Protein AF-A0A2L2Z2P4-F1 (afdb_monomer_lite)

Secondary structure (DSSP, 8-state):
--HHHHHHHHHHHHHHHH---S--TT--HHHHHHHHHHHHHHH--TT--PPPPPB-TTSPBPSEEE--BTTB-S-EEEPPP-

Organism: Parasteatoda tepidariorum (NCBI:txid114398)

pLDDT: mean 81.45, std 10.47, range [58.03, 94.12]

Radius of gyration: 17.13 Å; chains: 1; bounding box: 38×33×48 Å

Structure (mmCIF, N/CA/C/O backbone):
data_AF-A0A2L2Z2P4-F1
#
_entry.id   AF-A0A2L2Z2P4-F1
#
loop_
_atom_site.group_PDB
_atom_site.id
_atom_site.type_symbol
_atom_site.label_atom_id
_atom_site.label_alt_id
_atom_site.label_comp_id
_atom_site.label_asym_id
_atom_site.label_entity_id
_atom_site.label_seq_id
_atom_site.pdbx_PDB_ins_code
_atom_site.Cartn_x
_atom_site.Cartn_y
_atom_site.Cartn_z
_atom_site.occupancy
_atom_site.B_iso_or_equiv
_atom_site.auth_seq_id
_atom_site.auth_comp_id
_atom_site.auth_asym_id
_atom_site.auth_atom_id
_atom_site.pdbx_PDB_model_num
ATOM 1 N N . MET A 1 1 ? 24.896 -20.972 32.871 1.00 60.09 1 MET A N 1
ATOM 2 C CA . MET A 1 1 ? 24.163 -20.002 32.026 1.00 60.09 1 MET A CA 1
ATOM 3 C C . MET A 1 1 ? 24.467 -20.290 30.571 1.00 60.09 1 MET A C 1
ATOM 5 O O . MET A 1 1 ? 25.634 -20.315 30.202 1.00 60.09 1 MET A O 1
ATOM 9 N N . ASN A 1 2 ? 23.442 -20.569 29.769 1.00 78.44 2 ASN A N 1
ATOM 10 C CA . ASN A 1 2 ? 23.610 -20.936 28.366 1.00 78.44 2 ASN A CA 1
ATOM 11 C C . ASN A 1 2 ? 23.691 -19.658 27.509 1.00 78.44 2 ASN A C 1
ATOM 13 O O . ASN A 1 2 ? 22.700 -19.224 26.927 1.00 78.44 2 ASN A O 1
ATOM 17 N N . PHE A 1 3 ? 24.859 -19.003 27.521 1.00 85.06 3 PHE A N 1
ATOM 18 C CA . PHE A 1 3 ? 25.095 -17.700 26.876 1.00 85.06 3 PHE A CA 1
ATOM 19 C C . PHE A 1 3 ? 24.775 -17.697 25.376 1.00 85.06 3 PHE A C 1
ATOM 21 O O . PHE A 1 3 ? 24.265 -16.703 24.867 1.00 85.06 3 PHE A O 1
ATOM 28 N N . LEU A 1 4 ? 24.994 -18.825 24.694 1.00 87.25 4 LEU A N 1
ATOM 29 C CA . LEU A 1 4 ? 24.634 -18.998 23.287 1.00 87.25 4 LEU A CA 1
ATOM 30 C C . LEU A 1 4 ? 23.121 -18.841 23.070 1.00 87.25 4 LEU A C 1
ATOM 32 O O . LEU A 1 4 ? 22.698 -18.150 22.150 1.00 87.25 4 LEU A O 1
ATOM 36 N N . GLY A 1 5 ? 22.306 -19.428 23.952 1.00 90.50 5 GLY A N 1
ATOM 37 C CA . GLY A 1 5 ? 20.848 -19.332 23.870 1.00 90.50 5 GLY A CA 1
ATOM 38 C C . GLY A 1 5 ? 20.338 -17.908 24.084 1.00 90.50 5 GLY A C 1
ATOM 39 O O . GLY A 1 5 ? 19.441 -17.467 23.374 1.00 90.50 5 GLY A O 1
ATOM 40 N N . ILE A 1 6 ? 20.954 -17.164 25.010 1.00 93.00 6 ILE A N 1
ATOM 41 C CA . ILE A 1 6 ? 20.618 -15.752 25.251 1.00 93.00 6 ILE A CA 1
ATOM 42 C C . ILE A 1 6 ? 20.954 -14.911 24.018 1.00 93.00 6 ILE A C 1
ATOM 44 O O . ILE A 1 6 ? 20.133 -14.109 23.586 1.00 93.00 6 ILE A O 1
ATOM 48 N N . PHE A 1 7 ? 22.131 -15.119 23.423 1.00 94.12 7 PHE A N 1
ATOM 49 C CA . PHE A 1 7 ? 22.559 -14.362 22.249 1.00 94.12 7 PHE A CA 1
ATOM 50 C C . PHE A 1 7 ? 21.635 -14.602 21.049 1.00 94.12 7 PHE A C 1
ATOM 52 O O . PHE A 1 7 ? 21.167 -13.652 20.427 1.00 94.12 7 PHE A O 1
ATOM 59 N N . VAL A 1 8 ? 21.294 -15.867 20.783 1.00 93.62 8 VAL A N 1
ATOM 60 C CA . VAL A 1 8 ? 20.340 -16.231 19.725 1.00 93.62 8 VAL A CA 1
ATOM 61 C C . VAL A 1 8 ? 18.973 -15.597 19.980 1.00 93.62 8 VAL A C 1
ATOM 63 O O . VAL A 1 8 ? 18.399 -15.009 19.068 1.00 93.62 8 VAL A O 1
ATOM 66 N N . PHE A 1 9 ? 18.470 -15.654 21.216 1.00 93.50 9 PHE A N 1
ATOM 67 C CA . PHE A 1 9 ? 17.183 -15.055 21.564 1.00 93.50 9 PHE A CA 1
ATOM 68 C C . PHE A 1 9 ? 17.168 -13.539 21.338 1.00 93.50 9 PHE A C 1
ATOM 70 O O . PHE A 1 9 ? 16.215 -13.019 20.765 1.00 93.50 9 PHE A O 1
ATOM 77 N N . VAL A 1 10 ? 18.234 -12.835 21.727 1.00 93.50 10 VAL A N 1
ATOM 78 C CA . VAL A 1 10 ? 18.358 -11.385 21.513 1.00 93.50 10 VAL A CA 1
ATOM 79 C C . VAL A 1 10 ? 18.400 -11.047 20.024 1.00 93.50 10 VAL A C 1
ATOM 81 O O . VAL A 1 10 ? 17.701 -10.130 19.605 1.00 93.50 10 VAL A O 1
ATOM 84 N N . CYS A 1 11 ? 19.154 -11.792 19.212 1.00 90.69 11 CYS A N 1
ATOM 85 C CA . CYS A 1 11 ? 19.192 -11.575 17.764 1.00 90.69 11 CYS A CA 1
ATOM 86 C C . CYS A 1 11 ? 17.815 -11.781 17.119 1.00 90.69 11 CYS A C 1
ATOM 88 O O . CYS A 1 11 ? 17.370 -10.933 16.349 1.00 90.69 11 CYS A O 1
ATOM 90 N N . VAL A 1 12 ? 17.121 -12.869 17.468 1.00 89.81 12 VAL A N 1
ATOM 91 C CA . VAL A 1 12 ? 15.781 -13.164 16.937 1.00 89.81 12 VAL A CA 1
ATOM 92 C C . VAL A 1 12 ? 14.781 -12.094 17.370 1.00 89.81 12 VAL A C 1
ATOM 94 O O . VAL A 1 12 ? 14.053 -11.567 16.531 1.00 89.81 12 VAL A O 1
ATOM 97 N N . ALA A 1 13 ? 14.782 -11.714 18.650 1.00 88.25 13 ALA A N 1
ATOM 98 C CA . ALA A 1 13 ? 13.927 -10.650 19.162 1.00 88.25 13 ALA A CA 1
ATOM 99 C C . ALA A 1 13 ? 14.194 -9.323 18.441 1.00 88.25 13 ALA A C 1
ATOM 101 O O . ALA A 1 13 ? 13.255 -8.698 17.960 1.00 88.25 13 ALA A O 1
ATOM 102 N N . ALA A 1 14 ? 15.458 -8.920 18.294 1.00 85.75 14 ALA A N 1
ATOM 103 C CA . ALA A 1 14 ? 15.815 -7.690 17.595 1.00 85.75 14 ALA A CA 1
ATOM 104 C C . ALA A 1 14 ? 15.277 -7.683 16.161 1.00 85.75 14 ALA A C 1
ATOM 106 O O . ALA A 1 14 ? 14.679 -6.691 15.757 1.00 85.75 14 ALA A O 1
ATOM 107 N N . THR A 1 15 ? 15.406 -8.789 15.419 1.00 81.00 15 THR A N 1
ATOM 108 C CA . THR A 1 15 ? 14.813 -8.899 14.076 1.00 81.00 15 THR A CA 1
ATOM 109 C C . THR A 1 15 ? 13.287 -8.873 14.109 1.00 81.00 15 THR A C 1
ATOM 111 O O . THR A 1 15 ? 12.688 -8.175 13.311 1.00 81.00 15 THR A O 1
ATOM 114 N N . ALA A 1 16 ? 12.634 -9.545 15.057 1.00 79.69 16 ALA A N 1
ATOM 115 C CA . ALA A 1 16 ? 11.174 -9.558 15.137 1.00 79.69 16 ALA A CA 1
ATOM 116 C C . ALA A 1 16 ? 10.584 -8.171 15.453 1.00 79.69 16 ALA A C 1
ATOM 118 O O . ALA A 1 16 ? 9.565 -7.796 14.885 1.00 79.69 16 ALA A O 1
ATOM 119 N N . TYR A 1 17 ? 11.237 -7.398 16.327 1.00 74.69 17 TYR A N 1
ATOM 120 C CA . TYR A 1 17 ? 10.778 -6.063 16.728 1.00 74.69 17 TYR A CA 1
ATOM 121 C C . TYR A 1 17 ? 11.203 -4.942 15.775 1.00 74.69 17 TYR A C 1
ATOM 123 O O . TYR A 1 17 ? 10.653 -3.851 15.854 1.00 74.69 17 TYR A O 1
ATOM 131 N N . SER A 1 18 ? 12.175 -5.181 14.891 1.00 70.19 18 SER A N 1
ATOM 132 C CA . SER A 1 18 ? 12.613 -4.187 13.899 1.00 70.19 18 SER A CA 1
ATOM 133 C C . SER A 1 18 ? 11.831 -4.243 12.588 1.00 70.19 18 SER A C 1
ATOM 135 O O . SER A 1 18 ? 11.997 -3.358 11.749 1.00 70.19 18 SER A O 1
ATOM 137 N N . TRP A 1 19 ? 10.957 -5.239 12.407 1.00 61.94 19 TRP A N 1
ATOM 138 C CA . TRP A 1 19 ? 10.023 -5.280 11.282 1.00 61.94 19 TRP A CA 1
ATOM 139 C C . TRP A 1 19 ? 8.848 -4.349 11.554 1.00 61.94 19 TRP A C 1
ATOM 141 O O . TRP A 1 19 ? 7.759 -4.752 11.961 1.00 61.94 19 TRP A O 1
ATOM 151 N N . GLU A 1 20 ? 9.105 -3.066 11.343 1.00 64.62 20 GLU A N 1
ATOM 152 C CA . GLU A 1 20 ? 8.096 -2.026 11.412 1.00 64.62 20 GLU A CA 1
ATOM 153 C C . GLU A 1 20 ? 7.332 -2.002 10.083 1.00 64.62 20 GLU A C 1
ATOM 155 O O . GLU A 1 20 ? 7.782 -1.414 9.099 1.00 64.62 20 GLU A O 1
ATOM 160 N N . PHE A 1 21 ? 6.211 -2.728 10.015 1.00 64.19 21 PHE A N 1
ATOM 161 C CA . PHE A 1 21 ? 5.384 -2.761 8.811 1.00 64.19 21 PHE A CA 1
ATOM 162 C C . PHE A 1 21 ? 4.656 -1.418 8.671 1.00 64.19 21 PHE A C 1
ATOM 164 O O . PHE A 1 21 ? 3.924 -1.031 9.574 1.00 64.19 21 PHE A O 1
ATOM 171 N N . PRO A 1 22 ? 4.805 -0.689 7.559 1.00 63.31 22 PRO A N 1
ATOM 172 C CA . PRO A 1 22 ? 4.355 0.699 7.489 1.00 63.31 22 PRO A CA 1
ATOM 173 C C . PRO A 1 22 ? 2.830 0.884 7.323 1.00 63.31 22 PRO A C 1
ATOM 175 O O . PRO A 1 22 ? 2.380 2.019 7.205 1.00 63.31 22 PRO A O 1
ATOM 178 N N . GLY A 1 23 ? 2.040 -0.198 7.347 1.00 63.19 23 GLY A N 1
ATOM 179 C CA . GLY A 1 23 ? 0.571 -0.179 7.371 1.00 63.19 23 GLY A CA 1
ATOM 180 C C . GLY A 1 23 ? 0.015 -0.859 8.625 1.00 63.19 23 GLY A C 1
ATOM 181 O O . GLY A 1 23 ? -0.321 -2.043 8.582 1.00 63.19 23 GLY A O 1
ATOM 182 N N . TYR A 1 24 ? -0.046 -0.131 9.742 1.00 66.94 24 TYR A N 1
ATOM 183 C CA . TYR A 1 24 ? -0.606 -0.632 11.000 1.00 66.94 24 TYR A CA 1
ATOM 184 C C . TYR A 1 24 ? -2.136 -0.482 11.042 1.00 66.94 24 TYR A C 1
ATOM 186 O O . TYR A 1 24 ? -2.652 0.528 10.563 1.00 66.94 24 TYR A O 1
ATOM 194 N N . PRO A 1 25 ? -2.872 -1.442 11.639 1.00 68.44 25 PRO A N 1
ATOM 195 C CA . PRO A 1 25 ? -4.304 -1.287 11.885 1.00 68.44 25 PRO A CA 1
ATOM 196 C C . PRO A 1 25 ? -4.595 -0.037 12.728 1.00 68.44 25 PRO A C 1
ATOM 198 O O . PRO A 1 25 ? -3.949 0.166 13.758 1.00 68.44 25 PRO A O 1
ATOM 201 N N . GLY A 1 26 ? -5.582 0.763 12.317 1.00 75.75 26 GLY A N 1
ATOM 202 C CA . GLY A 1 26 ? -6.031 1.961 13.039 1.00 75.75 26 GLY A CA 1
ATOM 203 C C . GLY A 1 26 ? -5.345 3.278 12.653 1.00 75.75 26 GLY A C 1
ATOM 204 O O . GLY A 1 26 ? -5.70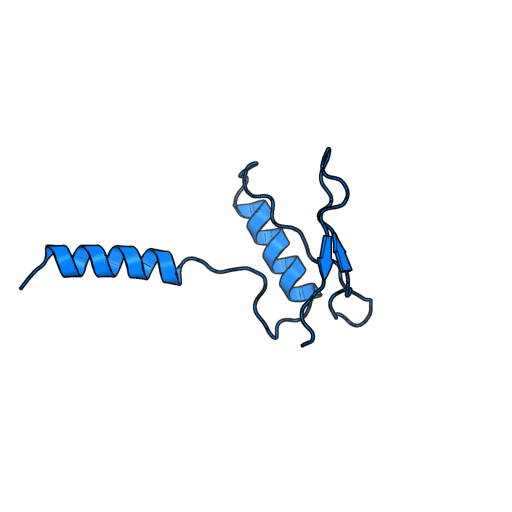2 4.311 13.213 1.00 75.75 26 GLY A O 1
ATOM 205 N N . GLU A 1 27 ? -4.397 3.264 11.713 1.00 84.69 27 GLU A N 1
ATOM 206 C CA . GLU A 1 27 ? -3.828 4.477 11.103 1.00 84.69 27 GLU A CA 1
ATOM 207 C C . GLU A 1 27 ? -4.668 4.930 9.897 1.00 84.69 27 GLU A C 1
ATOM 209 O O . GLU A 1 27 ? -5.158 4.098 9.131 1.00 84.69 27 GLU A O 1
ATOM 214 N N . ASP A 1 28 ? -4.809 6.244 9.688 1.00 89.38 28 ASP A N 1
ATOM 215 C CA . ASP A 1 28 ? -5.499 6.777 8.509 1.00 89.38 28 ASP A CA 1
ATOM 216 C C . ASP A 1 28 ? -4.668 6.599 7.225 1.00 89.38 28 ASP A C 1
ATOM 218 O O . ASP A 1 28 ? -3.432 6.524 7.246 1.00 89.38 28 ASP A O 1
ATOM 222 N N . CYS A 1 29 ? -5.344 6.528 6.074 1.00 89.94 29 CYS A N 1
ATOM 223 C CA . CYS A 1 29 ? -4.677 6.232 4.807 1.00 89.94 29 CYS A CA 1
ATOM 224 C C . CYS A 1 29 ? -3.626 7.287 4.407 1.00 89.94 29 CYS A C 1
ATOM 226 O O . CYS A 1 29 ? -2.526 6.885 4.009 1.00 89.94 29 CYS A O 1
ATOM 228 N N . PRO A 1 30 ? -3.894 8.609 4.491 1.00 92.44 30 PRO A N 1
ATOM 229 C CA . PRO A 1 30 ? -2.893 9.638 4.216 1.00 92.44 30 PRO A CA 1
ATOM 230 C C . PRO A 1 30 ? -1.618 9.484 5.049 1.00 92.44 30 PRO A C 1
ATOM 232 O O . PRO A 1 30 ? -0.522 9.486 4.477 1.00 92.44 30 PRO A O 1
ATOM 235 N N . THR A 1 31 ? -1.753 9.280 6.360 1.00 90.56 31 THR A N 1
ATOM 236 C CA . THR A 1 31 ? -0.617 9.081 7.271 1.00 90.56 31 THR A CA 1
ATOM 237 C C . THR A 1 31 ? 0.174 7.824 6.904 1.00 90.56 31 THR A C 1
ATOM 239 O O . THR A 1 31 ? 1.402 7.873 6.756 1.00 90.56 31 THR A O 1
ATOM 242 N N . ALA A 1 32 ? -0.513 6.702 6.658 1.00 88.38 32 ALA A N 1
ATOM 243 C CA . ALA A 1 32 ? 0.124 5.461 6.216 1.00 88.38 32 ALA A CA 1
ATOM 244 C C . ALA A 1 32 ? 0.865 5.644 4.878 1.00 88.38 32 ALA A C 1
ATOM 246 O O . ALA A 1 32 ? 2.013 5.217 4.722 1.00 88.38 32 ALA A O 1
ATOM 247 N N . ARG A 1 33 ? 0.249 6.340 3.914 1.00 89.50 33 ARG A N 1
ATOM 248 C CA . ARG A 1 33 ? 0.837 6.624 2.598 1.00 89.50 33 ARG A CA 1
ATOM 249 C C . ARG A 1 33 ? 2.107 7.459 2.709 1.00 89.50 33 ARG A C 1
ATOM 251 O O . ARG A 1 33 ? 3.102 7.126 2.060 1.00 89.50 33 ARG A O 1
ATOM 258 N N . GLU A 1 34 ? 2.086 8.527 3.501 1.00 89.50 34 GLU A N 1
ATOM 259 C CA . GLU A 1 34 ? 3.250 9.389 3.717 1.00 89.50 34 GLU A CA 1
ATOM 260 C C . GLU A 1 34 ? 4.402 8.591 4.335 1.00 89.50 34 GLU A C 1
ATOM 262 O O . GLU A 1 34 ? 5.514 8.579 3.793 1.00 89.50 34 GLU A O 1
ATOM 267 N N . ARG A 1 35 ? 4.121 7.819 5.390 1.00 85.69 35 ARG A N 1
ATOM 268 C CA . ARG A 1 35 ? 5.117 6.973 6.057 1.00 85.69 35 ARG A CA 1
ATOM 269 C C . ARG A 1 35 ? 5.730 5.954 5.096 1.00 85.69 35 ARG A C 1
ATOM 271 O O . ARG A 1 35 ? 6.955 5.902 4.977 1.00 85.69 35 ARG A O 1
ATOM 278 N N . MET A 1 36 ? 4.908 5.222 4.342 1.00 85.12 36 MET A N 1
ATOM 279 C CA . MET A 1 36 ? 5.364 4.265 3.322 1.00 85.12 36 MET A CA 1
ATOM 280 C C . MET A 1 36 ? 6.207 4.929 2.228 1.00 85.12 36 MET A C 1
ATOM 282 O O . MET A 1 36 ? 7.208 4.362 1.785 1.00 85.12 36 MET A O 1
ATOM 286 N N . SER A 1 37 ? 5.835 6.141 1.808 1.00 85.88 37 SER A N 1
ATOM 287 C CA . SER A 1 37 ? 6.579 6.893 0.794 1.00 85.88 37 SER A CA 1
ATOM 288 C C . SER A 1 37 ? 7.961 7.324 1.291 1.00 85.88 37 SER A C 1
ATOM 290 O O . SER A 1 37 ? 8.951 7.092 0.602 1.00 85.88 37 SER A O 1
ATOM 292 N N . SER A 1 38 ? 8.051 7.834 2.523 1.00 84.31 38 SER A N 1
ATOM 293 C CA . SER A 1 38 ? 9.322 8.260 3.118 1.00 84.31 38 SER A CA 1
ATOM 294 C C . SER A 1 38 ? 10.289 7.093 3.341 1.00 84.31 38 SER A C 1
ATOM 296 O O . SER A 1 38 ? 11.493 7.238 3.133 1.00 84.31 38 SER A O 1
ATOM 298 N N . MET A 1 39 ? 9.776 5.915 3.717 1.00 78.81 39 MET A N 1
ATOM 299 C CA . MET A 1 39 ? 10.596 4.715 3.893 1.00 78.81 39 MET A CA 1
ATOM 300 C C . MET A 1 39 ? 11.151 4.210 2.564 1.00 78.81 39 MET A C 1
ATOM 302 O O . MET A 1 39 ? 12.346 3.934 2.483 1.00 78.81 39 MET A O 1
ATOM 306 N N . ARG A 1 40 ? 10.316 4.157 1.517 1.00 77.12 40 ARG A N 1
ATOM 307 C CA . ARG A 1 40 ? 10.758 3.810 0.158 1.00 77.12 40 ARG A CA 1
ATOM 308 C C . ARG A 1 40 ? 11.898 4.723 -0.298 1.00 77.12 40 ARG A C 1
ATOM 310 O O . ARG A 1 40 ? 12.902 4.236 -0.809 1.00 77.12 40 ARG A O 1
ATOM 317 N N . ASP A 1 41 ? 11.753 6.029 -0.095 1.00 76.50 41 ASP A N 1
ATOM 318 C CA . ASP A 1 41 ? 12.743 7.010 -0.544 1.00 76.50 41 ASP A CA 1
ATOM 319 C C . ASP A 1 41 ? 14.040 6.940 0.295 1.00 76.50 41 ASP A C 1
ATOM 321 O O . ASP A 1 41 ? 15.132 7.164 -0.228 1.00 76.50 41 ASP A O 1
ATOM 325 N N . ARG A 1 42 ? 13.948 6.571 1.585 1.00 73.00 42 ARG A N 1
ATOM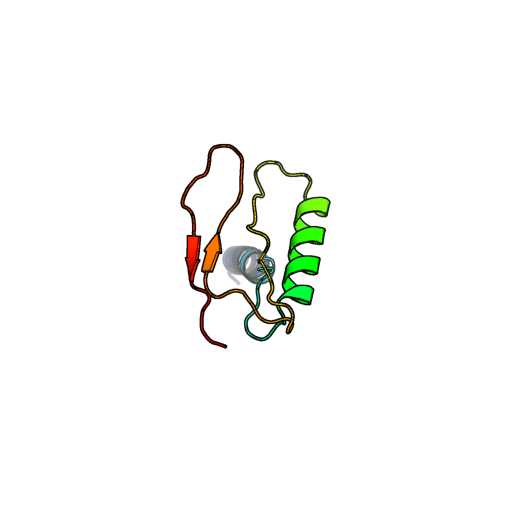 326 C CA . ARG A 1 42 ? 15.111 6.362 2.469 1.00 73.00 42 ARG A CA 1
ATOM 327 C C . ARG A 1 42 ? 15.928 5.134 2.084 1.00 73.00 42 ARG A C 1
ATOM 329 O O . ARG A 1 42 ? 17.150 5.157 2.211 1.00 73.00 42 ARG A O 1
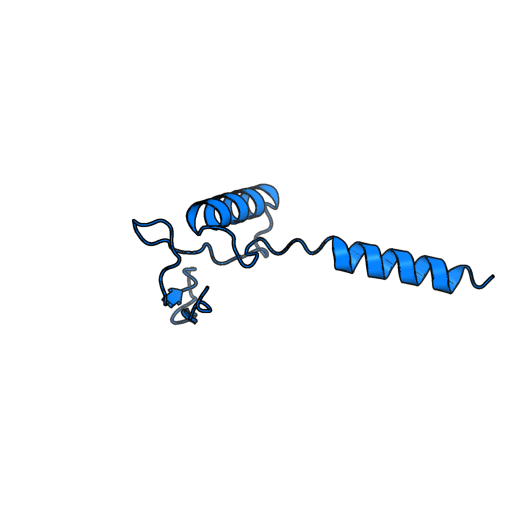ATOM 336 N N . GLU A 1 43 ? 15.261 4.055 1.692 1.00 68.19 43 GLU A N 1
ATOM 337 C CA . GLU A 1 43 ? 15.919 2.768 1.483 1.00 68.19 43 GLU A CA 1
ATOM 338 C C . GLU A 1 43 ? 16.747 2.752 0.191 1.00 68.19 43 GLU A C 1
ATOM 340 O O . GLU A 1 43 ? 17.751 2.049 0.144 1.00 68.19 43 GLU A O 1
ATOM 345 N N . ASN A 1 44 ? 16.398 3.569 -0.822 1.00 63.09 44 ASN A N 1
ATOM 346 C CA . ASN A 1 44 ? 17.074 3.623 -2.136 1.00 63.09 44 ASN A CA 1
ATOM 347 C C . ASN A 1 44 ? 17.326 2.227 -2.753 1.00 63.09 44 ASN A C 1
ATOM 349 O O . ASN A 1 44 ? 18.168 2.067 -3.638 1.00 63.09 44 ASN A O 1
ATOM 353 N N . ASP A 1 45 ? 16.598 1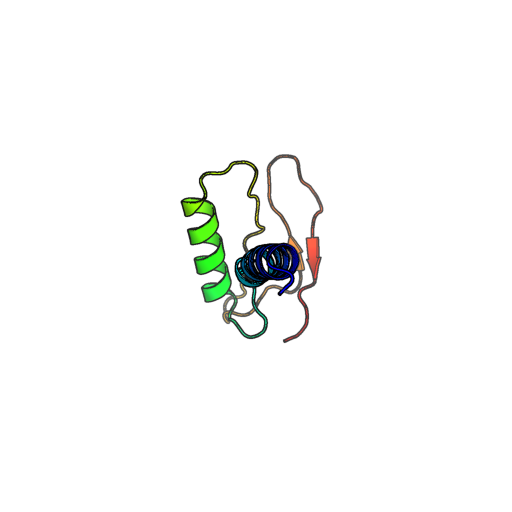.213 -2.281 1.00 62.44 45 ASP A N 1
ATOM 354 C CA . ASP A 1 45 ? 16.776 -0.172 -2.663 1.00 62.44 45 ASP A CA 1
ATOM 355 C C . ASP A 1 45 ? 15.757 -0.493 -3.763 1.00 62.44 45 ASP A C 1
ATOM 357 O O . ASP A 1 45 ? 14.548 -0.501 -3.512 1.00 62.44 45 ASP A O 1
ATOM 361 N N . PRO A 1 46 ? 16.206 -0.768 -4.999 1.00 60.91 46 PRO A N 1
ATOM 362 C CA . PRO A 1 46 ? 15.314 -1.131 -6.096 1.00 60.91 46 PRO A CA 1
ATOM 363 C C . PRO A 1 46 ? 14.542 -2.441 -5.847 1.00 60.91 46 PRO A C 1
ATOM 365 O O . PRO A 1 46 ? 13.566 -2.721 -6.552 1.00 60.91 46 PRO A O 1
ATOM 368 N N . ALA A 1 47 ? 14.951 -3.257 -4.870 1.00 58.03 47 ALA A N 1
ATOM 369 C CA . ALA A 1 47 ? 14.220 -4.447 -4.448 1.00 58.03 47 ALA A CA 1
ATOM 370 C C . ALA A 1 47 ? 13.003 -4.114 -3.572 1.00 58.03 47 ALA A C 1
ATOM 372 O O . ALA A 1 47 ? 12.043 -4.888 -3.538 1.00 58.03 47 ALA A O 1
ATOM 373 N N . VAL A 1 48 ? 13.003 -2.956 -2.912 1.00 61.16 48 VAL A N 1
ATOM 374 C CA . VAL A 1 48 ? 11.994 -2.581 -1.925 1.00 61.16 48 VAL A CA 1
ATOM 375 C C . VAL A 1 48 ? 10.847 -1.862 -2.617 1.00 61.16 48 VAL A C 1
ATOM 377 O O . VAL A 1 48 ? 10.843 -0.661 -2.885 1.00 61.16 48 VAL A O 1
ATOM 380 N N . ARG A 1 49 ? 9.849 -2.668 -2.963 1.00 67.12 49 ARG A N 1
ATOM 381 C CA . ARG A 1 49 ? 8.716 -2.291 -3.800 1.00 67.12 49 ARG A CA 1
ATOM 382 C C . ARG A 1 49 ? 7.409 -2.387 -3.018 1.00 67.12 49 ARG A C 1
ATOM 384 O O . ARG A 1 49 ? 6.512 -3.135 -3.391 1.00 67.12 49 ARG A O 1
ATOM 391 N N . TRP A 1 50 ? 7.297 -1.630 -1.926 1.00 74.06 50 TRP A N 1
ATOM 392 C CA . TRP A 1 50 ? 6.025 -1.511 -1.210 1.00 74.06 50 TRP A CA 1
ATOM 393 C C . TRP A 1 50 ? 4.955 -0.923 -2.136 1.00 74.06 50 TRP A C 1
ATOM 395 O O . TRP A 1 50 ? 5.213 0.022 -2.890 1.00 74.06 50 TRP A O 1
ATOM 405 N N . MET A 1 51 ? 3.739 -1.457 -2.061 1.00 80.81 51 MET A N 1
ATOM 406 C CA . MET A 1 51 ? 2.587 -0.803 -2.664 1.00 80.81 51 MET A CA 1
ATOM 407 C C . MET A 1 51 ? 2.239 0.441 -1.840 1.00 80.81 51 MET A C 1
ATOM 409 O O . MET A 1 51 ? 1.969 0.318 -0.652 1.00 80.81 51 MET A O 1
ATOM 413 N N . LEU A 1 52 ? 2.201 1.627 -2.455 1.00 87.25 52 LEU A N 1
ATOM 414 C CA . LEU A 1 52 ? 1.637 2.795 -1.777 1.00 87.25 52 LEU A CA 1
ATOM 415 C C . LEU A 1 52 ? 0.105 2.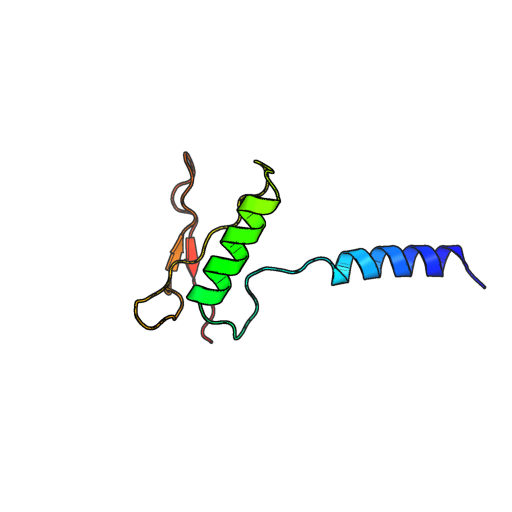706 -1.756 1.00 87.25 52 LEU A C 1
ATOM 417 O O . LEU A 1 52 ? -0.481 2.558 -2.832 1.00 87.25 52 LEU A O 1
ATOM 421 N N . PRO A 1 53 ? -0.546 2.861 -0.590 1.00 89.69 53 PRO A N 1
ATOM 422 C CA . PRO A 1 53 ? -1.994 2.797 -0.496 1.00 89.69 53 PRO A CA 1
ATOM 423 C C . PRO A 1 53 ? -2.631 4.003 -1.186 1.00 89.69 53 PRO A C 1
ATOM 425 O O . PRO A 1 53 ? -2.131 5.132 -1.112 1.00 89.69 53 PRO A O 1
ATOM 428 N N . CYS A 1 54 ? -3.734 3.758 -1.879 1.00 90.75 54 CYS A N 1
ATOM 429 C CA . CYS A 1 54 ? -4.601 4.776 -2.447 1.00 90.75 54 CYS A CA 1
ATOM 430 C C . CYS A 1 54 ? -5.678 5.156 -1.432 1.00 90.75 54 CYS A C 1
ATOM 432 O O . CYS A 1 54 ? -6.291 4.279 -0.819 1.00 90.75 54 CYS A O 1
ATOM 434 N N . CYS A 1 55 ? -5.915 6.456 -1.288 1.00 91.94 55 CYS A N 1
ATOM 435 C CA . CYS A 1 55 ? -6.832 6.994 -0.295 1.00 91.94 55 CYS A CA 1
ATOM 436 C C . CYS A 1 55 ? -8.048 7.624 -0.968 1.00 91.94 55 CYS A C 1
ATOM 438 O O . CYS A 1 55 ? -7.916 8.265 -2.014 1.00 91.94 55 CYS A O 1
ATOM 440 N N . GLU A 1 56 ? -9.207 7.448 -0.347 1.00 91.38 56 GLU A N 1
ATOM 441 C CA . GLU A 1 56 ? -10.416 8.205 -0.653 1.00 91.38 56 GLU A CA 1
ATOM 442 C C . GLU A 1 56 ? -10.269 9.659 -0.179 1.00 91.38 56 GLU A C 1
ATOM 444 O O . GLU A 1 56 ? -9.402 9.992 0.635 1.00 91.38 56 GLU A O 1
ATOM 449 N N . PHE A 1 57 ? -11.151 10.540 -0.657 1.00 90.31 57 PHE A N 1
ATOM 450 C CA . PHE A 1 57 ? -11.159 11.951 -0.249 1.00 90.31 57 PHE A CA 1
ATOM 451 C C . PHE A 1 57 ? -11.348 12.138 1.266 1.00 90.31 57 PHE A C 1
ATOM 453 O O . PHE A 1 57 ? -10.792 13.064 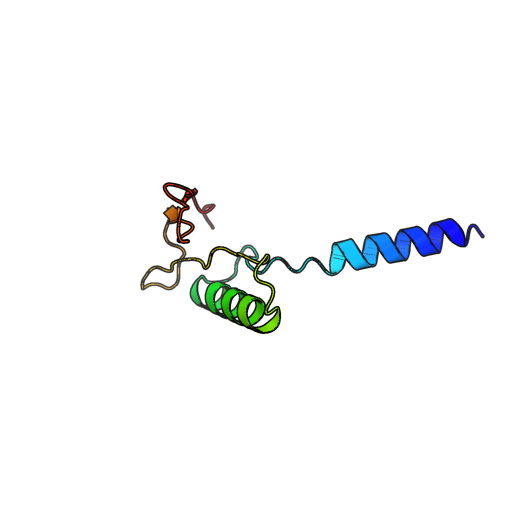1.850 1.00 90.31 57 PHE A O 1
ATOM 460 N N . GLU A 1 58 ? -12.102 11.244 1.906 1.00 89.31 58 GLU A N 1
ATOM 461 C CA . GLU A 1 58 ? -12.381 11.275 3.347 1.00 89.31 58 GLU A CA 1
ATOM 462 C C . GLU A 1 58 ? -11.197 10.798 4.211 1.00 89.31 58 GLU A C 1
ATOM 464 O O . GLU A 1 58 ? -11.286 10.818 5.435 1.00 89.31 58 GLU A O 1
ATOM 469 N N . GLY A 1 59 ? -10.081 10.385 3.595 1.00 87.31 59 GLY A N 1
ATOM 470 C CA . GLY A 1 59 ? -8.887 9.903 4.298 1.00 87.31 59 GLY A CA 1
ATOM 471 C C . GLY A 1 59 ? -8.907 8.408 4.636 1.00 87.31 59 GLY A C 1
ATOM 472 O O . GLY A 1 59 ? -7.975 7.908 5.263 1.00 87.31 59 GLY A O 1
ATOM 473 N N . THR A 1 60 ? -9.928 7.674 4.195 1.00 89.94 60 THR A N 1
ATOM 474 C CA . THR A 1 60 ? -10.018 6.213 4.320 1.00 89.94 60 THR A CA 1
ATOM 475 C C . THR A 1 60 ? -9.301 5.503 3.170 1.00 89.94 60 THR A C 1
ATOM 477 O O . THR A 1 60 ? -8.936 6.109 2.157 1.00 89.94 60 THR A O 1
ATOM 480 N N . PHE A 1 61 ? -9.063 4.199 3.318 1.00 90.81 61 PHE A N 1
ATOM 481 C CA . PHE A 1 61 ? -8.482 3.387 2.253 1.00 90.81 61 PHE A CA 1
ATOM 482 C C . PHE A 1 61 ? -9.517 3.077 1.166 1.00 90.81 61 PHE A C 1
ATOM 484 O O . PHE A 1 61 ? -10.637 2.663 1.464 1.00 90.81 61 PHE A O 1
ATOM 491 N N . ILE A 1 62 ? -9.115 3.176 -0.106 1.00 91.81 62 ILE A N 1
ATOM 492 C CA . ILE A 1 62 ? -9.914 2.613 -1.204 1.00 91.81 62 ILE A CA 1
ATOM 493 C C . ILE A 1 62 ? -10.020 1.099 -0.993 1.00 91.81 62 ILE A C 1
ATOM 495 O O . ILE A 1 62 ? -9.011 0.441 -0.730 1.00 91.81 62 ILE A O 1
ATOM 499 N N . VAL A 1 63 ? -11.227 0.546 -1.152 1.00 90.75 63 VAL A N 1
ATOM 500 C CA . VAL A 1 63 ? -11.519 -0.877 -0.894 1.00 90.75 63 VAL A CA 1
ATOM 501 C C . VAL A 1 63 ? -10.605 -1.811 -1.687 1.00 90.75 63 VAL A C 1
ATOM 503 O O . VAL A 1 63 ? -10.156 -2.821 -1.153 1.00 90.75 63 VAL A O 1
ATOM 506 N N . LEU A 1 64 ? -10.324 -1.483 -2.950 1.00 91.75 64 LEU A N 1
ATOM 507 C CA . LEU A 1 64 ? -9.430 -2.248 -3.813 1.00 91.75 64 LEU A CA 1
ATOM 508 C C . LEU A 1 64 ? -8.094 -1.517 -3.975 1.00 91.75 64 LEU A C 1
ATOM 510 O O . LEU A 1 64 ? -8.020 -0.457 -4.596 1.00 91.75 64 LEU A O 1
ATOM 514 N N . GLN A 1 65 ? -7.033 -2.121 -3.452 1.00 91.00 65 GLN A N 1
ATOM 515 C CA . GLN A 1 65 ? -5.663 -1.627 -3.530 1.00 91.00 65 GLN A CA 1
ATOM 516 C C . GLN A 1 65 ? -4.910 -2.407 -4.611 1.00 91.00 65 GLN A C 1
ATOM 518 O O . GLN A 1 65 ? -4.772 -3.621 -4.503 1.00 91.00 65 GLN A O 1
ATOM 523 N N . CYS A 1 66 ? -4.423 -1.724 -5.650 1.00 88.81 66 CYS A N 1
ATOM 524 C CA . CYS A 1 66 ? -3.664 -2.328 -6.746 1.00 88.81 66 CYS A CA 1
ATOM 525 C C . CYS A 1 66 ? -2.206 -1.860 -6.796 1.00 88.81 66 CYS A C 1
ATOM 527 O O . CYS A 1 66 ? -1.914 -0.663 -6.775 1.00 88.81 66 CYS A O 1
ATOM 529 N N . TYR A 1 67 ? -1.284 -2.808 -6.944 1.00 86.69 67 TYR A N 1
ATOM 530 C CA . TYR A 1 67 ? 0.134 -2.537 -7.125 1.00 86.69 67 TYR A CA 1
ATOM 531 C C . TYR A 1 67 ? 0.421 -2.094 -8.563 1.00 86.69 67 TYR A C 1
ATOM 533 O O . TYR A 1 67 ? 0.230 -2.854 -9.511 1.00 86.69 67 TYR A O 1
ATOM 541 N N . VAL A 1 68 ? 0.901 -0.858 -8.725 1.00 80.94 68 VAL A N 1
ATOM 542 C CA . VAL A 1 68 ? 1.185 -0.261 -10.036 1.00 80.94 68 VAL A CA 1
ATOM 543 C C . VAL A 1 68 ? 2.695 -0.194 -10.255 1.00 80.94 68 VAL A C 1
ATOM 545 O O . VAL A 1 68 ? 3.386 0.641 -9.672 1.00 80.94 68 VAL A O 1
ATOM 548 N N . SER A 1 69 ? 3.216 -1.074 -11.110 1.00 80.69 69 SER A N 1
ATOM 549 C CA . SER A 1 69 ? 4.630 -1.108 -11.498 1.00 80.69 69 SER A CA 1
ATOM 550 C C . SER A 1 69 ? 4.778 -1.565 -12.952 1.00 80.69 69 SER A C 1
ATOM 552 O O . SER A 1 69 ? 3.948 -2.349 -13.419 1.00 80.69 69 SER A O 1
ATOM 554 N N . PRO A 1 70 ? 5.809 -1.116 -13.695 1.00 81.94 70 PRO A N 1
ATOM 555 C CA . PRO A 1 70 ? 6.028 -1.566 -15.066 1.00 81.94 70 PRO A CA 1
ATOM 556 C C . PRO A 1 70 ? 6.105 -3.096 -15.154 1.00 81.94 70 PRO A C 1
ATOM 558 O O . PRO A 1 70 ? 6.920 -3.725 -14.482 1.00 81.94 70 PRO A O 1
ATOM 561 N N . GLY A 1 71 ? 5.255 -3.693 -15.991 1.00 80.69 71 GLY A N 1
ATOM 562 C CA . GLY A 1 71 ? 5.211 -5.143 -16.199 1.00 80.69 71 GLY A CA 1
ATOM 563 C C . GLY A 1 71 ? 4.424 -5.937 -15.152 1.00 80.69 71 GLY A C 1
ATOM 564 O O . GLY A 1 71 ? 4.321 -7.152 -15.300 1.00 80.69 71 GLY A O 1
ATOM 565 N N . VAL A 1 72 ? 3.840 -5.287 -14.138 1.00 79.19 72 VAL A N 1
ATOM 566 C CA . VAL A 1 72 ? 2.892 -5.921 -13.213 1.00 79.19 72 VAL A CA 1
ATOM 567 C C . VAL A 1 72 ? 1.483 -5.443 -13.540 1.00 79.19 72 VAL A C 1
ATOM 569 O O . VAL A 1 72 ? 1.181 -4.256 -13.448 1.00 79.19 72 VAL A O 1
ATOM 572 N N . VAL A 1 73 ? 0.635 -6.387 -13.937 1.00 76.62 73 VAL A N 1
ATOM 573 C CA . VAL A 1 73 ? -0.794 -6.186 -14.188 1.00 76.62 73 VAL A CA 1
ATOM 574 C C . VAL A 1 73 ? -1.589 -7.038 -13.197 1.00 76.62 73 VAL A C 1
ATOM 576 O O . VAL A 1 73 ? -1.114 -8.084 -12.757 1.00 76.62 73 VAL A O 1
ATOM 579 N N . ASP A 1 74 ? -2.764 -6.556 -12.799 1.00 81.88 74 ASP A N 1
ATOM 580 C CA . ASP A 1 74 ? -3.768 -7.301 -12.020 1.00 81.88 74 ASP A CA 1
ATOM 581 C C . ASP A 1 74 ? -3.368 -7.752 -10.600 1.00 81.88 74 ASP A C 1
ATOM 583 O O . ASP A 1 74 ? -4.036 -8.586 -9.991 1.00 81.88 74 ASP A O 1
ATOM 587 N N . THR A 1 75 ? -2.305 -7.188 -10.020 1.00 88.44 75 THR A N 1
ATOM 588 C CA . THR A 1 75 ? -1.954 -7.450 -8.614 1.00 88.44 75 THR A CA 1
ATOM 589 C C . THR A 1 75 ? -2.724 -6.499 -7.711 1.00 88.44 75 THR A C 1
ATOM 591 O O . THR A 1 75 ? -2.272 -5.388 -7.439 1.00 88.44 75 THR A O 1
ATOM 594 N N . CYS A 1 76 ? -3.898 -6.934 -7.263 1.00 91.00 76 CYS A N 1
ATOM 595 C CA . CYS A 1 76 ? -4.751 -6.170 -6.362 1.00 91.00 76 CYS A CA 1
ATOM 596 C C . CYS A 1 76 ? -5.175 -6.997 -5.145 1.00 91.00 76 CYS A C 1
ATOM 598 O O . CYS A 1 76 ? -5.259 -8.224 -5.208 1.00 91.00 76 CYS A O 1
ATOM 600 N N . MET A 1 77 ? -5.484 -6.316 -4.046 1.00 89.56 77 MET A N 1
ATOM 601 C CA . MET A 1 77 ? -6.050 -6.908 -2.839 1.00 89.56 77 MET A CA 1
ATOM 602 C C . MET A 1 77 ? -7.129 -6.007 -2.242 1.00 89.56 77 MET A C 1
ATOM 604 O O . MET A 1 77 ? -7.083 -4.784 -2.384 1.00 89.56 77 MET A O 1
ATOM 608 N N . CYS A 1 78 ? -8.099 -6.621 -1.568 1.00 90.12 78 CYS A N 1
ATOM 609 C CA . CYS A 1 78 ? -9.079 -5.881 -0.786 1.00 90.12 78 CYS A CA 1
ATOM 610 C C . CYS A 1 78 ? -8.474 -5.457 0.555 1.00 90.12 78 CYS A C 1
ATOM 612 O O . CYS A 1 78 ? -7.707 -6.213 1.158 1.00 90.12 78 CYS A O 1
ATOM 614 N N . VAL A 1 79 ? -8.848 -4.275 1.033 1.00 87.00 79 VAL A N 1
ATOM 615 C CA . VAL A 1 79 ? -8.501 -3.807 2.380 1.00 87.00 79 VAL A CA 1
ATOM 616 C C . VAL A 1 79 ? -9.419 -4.480 3.396 1.00 87.00 79 VAL A C 1
ATOM 618 O O . VAL A 1 79 ? -10.588 -4.752 3.106 1.00 87.00 79 VAL A O 1
ATOM 621 N N . ALA A 1 80 ? -8.882 -4.795 4.573 1.00 82.06 80 ALA A N 1
ATOM 622 C CA . ALA A 1 80 ? -9.713 -5.232 5.683 1.00 82.06 80 ALA A CA 1
ATOM 623 C C . ALA A 1 80 ? -10.659 -4.087 6.090 1.00 82.06 80 ALA A C 1
ATOM 625 O O . ALA A 1 80 ? -10.252 -2.929 6.039 1.00 82.06 80 ALA A O 1
ATOM 626 N N . PRO A 1 81 ? -11.910 -4.380 6.471 1.00 73.19 81 PRO A N 1
ATOM 627 C CA . PRO A 1 81 ? -12.735 -3.379 7.130 1.00 73.19 81 PRO A CA 1
ATOM 628 C C . PRO A 1 81 ? -12.068 -2.977 8.451 1.00 73.19 81 PRO A C 1
ATOM 630 O O . PRO A 1 81 ? -11.573 -3.851 9.169 1.00 73.19 81 PRO A O 1
ATOM 633 N N . ASP A 1 82 ? -12.050 -1.674 8.725 1.00 61.59 82 ASP A N 1
ATOM 634 C CA . ASP A 1 82 ? -11.594 -1.108 9.999 1.00 61.59 82 ASP A CA 1
ATOM 635 C C . ASP A 1 82 ? -12.476 -1.555 11.182 1.00 61.59 82 ASP A C 1
ATOM 637 O O . ASP A 1 82 ? -13.714 -1.693 11.001 1.00 61.59 82 ASP A O 1
#

Sequence (82 aa):
MNFLGIFVFVCVAATAYSWEFPGYPGEDCPTARERMSSMRDRENDPAVRWMLPCCEFEGTFIVLQCYVSPGVVDTCMCVAPD

InterPro domains:
  IPR000716 Thyroglobulin type-1 [PF00086] (29-81)
  IPR036857 Thyroglobulin type-1 superfamily [SSF57610] (31-82)

Foldseek 3Di:
DPVVVVVVVVVVVVVVVPPPPLDDPPDFLVSSLVSLVVVCVVVVDPVDQDQRFDADPVRHGDQKGARDDVPDDDRIDGDDDD